Protein AF-A0A524JH41-F1 (afdb_monomer_lite)

pLDDT: mean 82.17, std 14.27, range [38.66, 96.62]

Foldseek 3Di:
DDPLLVCLVVVVDQEAEDECQVHVVVVVVSLVSQVVSNHAYEHEECHPLRVQVVLVVVVPRPRYDYHDYPDDPDQCPSVVVNVVQVFDQHWGDDPNDTHHGPDDGDGDGPPDD

Secondary structure (DSSP, 8-state):
--HHHHHHHHT--SEEEE-TTT-HHHHHHHHHHHHHTT-EEEE-TTTTTTTHHHHHHTTT-TT-S-------SSTTHHHHHHHHTT---PPPPBTTB-PPPSS----------

Radius of gyration: 15.62 Å; chains: 1; bounding box: 38×34×41 Å

Sequence (113 aa):
MNLYAQWLIHGATDLIRVHARWETTQVLKVAYSAELHGTRIELNGQGALFGLVHAHLECCIDNTDCYAYFGSETADRNLQEGQQWALRNQPTPQRSFVLPSRKWIIAFHSLAP

Structure (mmCIF, N/CA/C/O backbone):
data_AF-A0A524JH41-F1
#
_entry.id   AF-A0A524JH41-F1
#
loop_
_atom_site.group_PDB
_atom_site.id
_atom_site.type_symbol
_atom_site.label_atom_id
_atom_site.label_alt_id
_atom_site.label_comp_id
_atom_site.label_asym_id
_atom_site.label_entity_id
_atom_site.label_seq_id
_atom_site.pdbx_PDB_ins_code
_atom_site.Cartn_x
_atom_site.Cartn_y
_atom_site.Cartn_z
_atom_site.occupancy
_atom_site.B_iso_or_equiv
_atom_site.auth_seq_id
_atom_site.auth_comp_id
_atom_site.auth_asym_id
_atom_site.auth_atom_id
_atom_site.pdbx_PDB_model_num
ATOM 1 N N . MET A 1 1 ? -14.558 17.338 7.966 1.00 56.78 1 MET A N 1
ATOM 2 C CA . MET A 1 1 ? -14.880 16.016 8.547 1.00 56.78 1 MET A CA 1
ATOM 3 C C . MET A 1 1 ? -14.105 14.961 7.778 1.00 56.78 1 MET A C 1
ATOM 5 O O . MET A 1 1 ? -14.028 15.081 6.564 1.00 56.78 1 MET A O 1
ATOM 9 N N . ASN A 1 2 ? -13.486 13.997 8.456 1.00 86.44 2 ASN A N 1
ATOM 10 C CA . ASN A 1 2 ? -12.638 12.995 7.816 1.00 86.44 2 ASN A CA 1
ATOM 11 C C . ASN A 1 2 ? -13.435 11.701 7.566 1.00 86.44 2 ASN A C 1
ATOM 13 O O . ASN A 1 2 ? -13.879 11.069 8.523 1.00 86.44 2 ASN A O 1
ATOM 17 N N . LEU A 1 3 ? -13.658 11.345 6.297 1.00 89.94 3 LEU A N 1
ATOM 18 C CA . LEU A 1 3 ? -14.570 10.264 5.905 1.00 89.94 3 LEU A CA 1
ATOM 19 C C . LEU A 1 3 ? -14.099 8.886 6.386 1.00 89.94 3 LEU A C 1
ATOM 21 O O . LEU A 1 3 ? -14.903 8.140 6.939 1.00 89.94 3 LEU A O 1
ATOM 25 N N . TYR A 1 4 ? -12.804 8.571 6.257 1.00 90.81 4 TYR A N 1
ATOM 26 C CA . TYR A 1 4 ? -12.297 7.266 6.698 1.00 90.81 4 TYR A CA 1
ATOM 27 C C . TYR A 1 4 ? -12.455 7.092 8.212 1.00 90.81 4 TYR A C 1
ATOM 29 O O . TYR A 1 4 ? -12.764 6.004 8.680 1.00 90.81 4 TYR A O 1
ATOM 37 N N . ALA A 1 5 ? -12.307 8.172 8.986 1.00 93.38 5 ALA A N 1
ATOM 38 C CA . ALA A 1 5 ? -12.475 8.119 10.433 1.00 93.38 5 ALA A CA 1
ATOM 39 C C . ALA A 1 5 ? -13.922 7.774 10.816 1.00 93.38 5 ALA A C 1
ATOM 41 O O . ALA A 1 5 ? -14.138 7.021 11.757 1.00 93.38 5 ALA A O 1
ATOM 42 N N . GLN A 1 6 ? -14.915 8.274 10.073 1.00 95.25 6 GLN A N 1
ATOM 43 C CA . GLN A 1 6 ? -16.313 7.889 10.288 1.00 95.25 6 GLN A CA 1
ATOM 44 C C . GLN A 1 6 ? -16.538 6.408 9.978 1.00 95.25 6 GLN A C 1
ATOM 46 O O . GLN A 1 6 ? -17.216 5.726 10.740 1.00 95.25 6 GLN A O 1
ATOM 51 N N . TRP A 1 7 ? -15.933 5.890 8.907 1.00 95.44 7 TRP A N 1
ATOM 52 C CA . TRP A 1 7 ? -16.020 4.465 8.594 1.00 95.44 7 TRP A CA 1
ATOM 53 C C . TRP A 1 7 ? -15.413 3.593 9.693 1.00 95.44 7 TRP A C 1
ATOM 55 O O . TRP A 1 7 ? -16.037 2.611 10.082 1.00 95.44 7 TRP A O 1
ATOM 65 N N . LEU A 1 8 ? -14.261 3.989 10.239 1.00 95.38 8 LEU A N 1
ATOM 66 C CA . LEU A 1 8 ? -13.606 3.286 11.345 1.00 95.38 8 LEU A CA 1
ATOM 67 C C . LEU A 1 8 ? -14.413 3.347 12.648 1.00 95.38 8 LEU A C 1
ATOM 69 O O . LEU A 1 8 ? -14.601 2.328 13.307 1.00 95.38 8 LEU A O 1
ATOM 73 N N . ILE A 1 9 ? -14.910 4.528 13.027 1.00 95.44 9 ILE A N 1
ATOM 74 C CA . ILE A 1 9 ? -15.668 4.723 14.275 1.00 95.44 9 ILE A CA 1
ATOM 75 C C . ILE A 1 9 ? -16.982 3.937 14.255 1.00 95.44 9 ILE A C 1
ATOM 77 O O . ILE A 1 9 ? -17.380 3.381 15.275 1.00 95.44 9 ILE A O 1
ATOM 81 N N . HIS A 1 10 ? -17.651 3.886 13.103 1.00 95.62 10 HIS A N 1
ATOM 82 C CA . HIS A 1 10 ? -18.935 3.203 12.960 1.00 95.62 10 HIS A CA 1
ATOM 83 C C . HIS A 1 10 ? -18.817 1.745 12.499 1.00 95.62 10 HIS A C 1
ATOM 85 O O . HIS A 1 10 ? -19.846 1.091 12.348 1.00 95.62 10 HIS A O 1
ATOM 91 N N . GLY A 1 11 ? -17.603 1.232 12.262 1.00 94.50 11 GLY A N 1
ATOM 92 C CA . GLY A 1 11 ? -17.394 -0.127 11.753 1.00 94.50 11 GLY A CA 1
ATOM 93 C C . GLY A 1 11 ? -18.032 -0.363 10.379 1.00 94.50 11 GLY A C 1
ATOM 94 O O . GLY A 1 11 ? -18.544 -1.444 10.111 1.00 94.50 11 GLY A O 1
ATOM 95 N N . ALA A 1 12 ? -18.059 0.657 9.517 1.00 95.62 12 ALA A N 1
ATOM 96 C CA . ALA A 1 12 ? -18.736 0.597 8.220 1.00 95.62 12 ALA A CA 1
ATOM 97 C C . ALA A 1 12 ? -17.976 -0.229 7.165 1.00 95.62 12 ALA A C 1
ATOM 99 O O . ALA A 1 12 ? -18.544 -0.559 6.126 1.00 95.62 12 ALA A O 1
ATOM 100 N N . THR A 1 13 ? -16.694 -0.517 7.402 1.00 94.31 13 THR A N 1
ATOM 101 C CA . THR A 1 13 ? -15.838 -1.330 6.532 1.00 94.31 13 THR A CA 1
ATOM 102 C C . THR A 1 13 ? -14.759 -2.024 7.354 1.00 94.31 13 THR A C 1
ATOM 104 O O . THR A 1 13 ? -14.307 -1.497 8.367 1.00 94.31 13 THR A O 1
ATOM 107 N N . ASP A 1 14 ? -14.323 -3.177 6.873 1.00 93.38 14 ASP A N 1
ATOM 108 C CA . ASP A 1 14 ? -13.214 -3.994 7.363 1.00 93.38 14 ASP A CA 1
ATOM 109 C C . ASP A 1 14 ? -11.919 -3.795 6.544 1.00 93.38 14 ASP A C 1
ATOM 111 O O . ASP A 1 14 ? -10.848 -4.283 6.923 1.00 93.38 14 ASP A O 1
ATOM 115 N N . LEU A 1 15 ? -11.997 -3.019 5.455 1.00 94.69 15 LEU A N 1
ATOM 116 C CA . LEU A 1 15 ? -10.866 -2.658 4.601 1.00 94.69 15 LEU A CA 1
ATOM 117 C C . LEU A 1 15 ? -10.928 -1.190 4.159 1.00 94.69 15 LEU A C 1
ATOM 119 O O . LEU A 1 15 ? -11.940 -0.726 3.624 1.00 94.69 15 LEU A O 1
ATOM 123 N N . ILE A 1 16 ? -9.818 -0.465 4.305 1.00 94.81 16 ILE A N 1
ATOM 124 C CA . ILE A 1 16 ? -9.644 0.883 3.749 1.00 94.81 16 ILE A CA 1
ATOM 125 C C . ILE A 1 16 ? -8.609 0.851 2.632 1.00 94.81 16 ILE A C 1
ATOM 127 O O . ILE A 1 16 ? -7.437 0.552 2.841 1.00 94.81 16 ILE A O 1
ATOM 131 N N . ARG A 1 17 ? -9.023 1.244 1.428 1.00 93.06 17 ARG A N 1
ATOM 132 C CA . ARG A 1 17 ? -8.112 1.359 0.287 1.00 93.06 17 ARG A CA 1
ATOM 133 C C . ARG A 1 17 ? -7.477 2.746 0.271 1.00 93.06 17 ARG A C 1
ATOM 135 O O . ARG A 1 17 ? -8.188 3.746 0.177 1.00 93.06 17 ARG A O 1
ATOM 142 N N . VAL A 1 18 ? -6.152 2.816 0.354 1.00 92.44 18 VAL A N 1
ATOM 143 C CA . VAL A 1 18 ? -5.390 4.074 0.446 1.00 92.44 18 VAL A CA 1
ATOM 144 C C . VAL A 1 18 ? -4.420 4.214 -0.720 1.00 92.44 18 VAL A C 1
ATOM 146 O O . VAL A 1 18 ? -3.903 3.227 -1.220 1.00 92.44 18 VAL A O 1
ATOM 149 N N . HIS A 1 19 ? -4.143 5.431 -1.185 1.00 89.44 19 HIS A N 1
ATOM 150 C CA . HIS A 1 19 ? -3.347 5.642 -2.399 1.00 89.44 19 HIS A CA 1
ATOM 151 C C . HIS A 1 19 ? -2.046 6.399 -2.095 1.00 89.44 19 HIS A C 1
ATOM 153 O O . HIS A 1 19 ? -2.048 7.623 -1.953 1.00 89.44 19 HIS A O 1
ATOM 159 N N . ALA A 1 20 ? -0.911 5.692 -2.044 1.00 87.69 20 ALA A N 1
ATOM 160 C CA . ALA A 1 20 ? 0.361 6.262 -1.579 1.00 87.69 20 ALA A CA 1
ATOM 161 C C . ALA A 1 20 ? 1.066 7.195 -2.581 1.00 87.69 20 ALA A C 1
ATOM 163 O O . ALA A 1 20 ? 2.140 7.715 -2.287 1.00 87.69 20 ALA A O 1
ATOM 164 N N . ARG A 1 21 ? 0.484 7.430 -3.768 1.00 81.62 21 ARG A N 1
ATOM 165 C CA . ARG A 1 21 ? 0.999 8.440 -4.713 1.00 81.62 21 ARG A CA 1
ATOM 166 C C . ARG A 1 21 ? 0.810 9.868 -4.209 1.00 81.62 21 ARG A C 1
ATOM 168 O O . ARG A 1 21 ? 1.566 10.741 -4.613 1.00 81.62 21 ARG A O 1
ATOM 175 N N . TRP A 1 22 ? -0.208 10.096 -3.383 1.00 75.12 22 TRP A N 1
ATOM 176 C CA . TRP A 1 22 ? -0.505 11.428 -2.866 1.00 75.12 22 TRP A CA 1
ATOM 177 C C . TRP A 1 22 ? 0.438 11.780 -1.721 1.00 75.12 22 TRP A C 1
ATOM 179 O O . TRP A 1 22 ? 1.069 12.828 -1.756 1.00 75.12 22 TRP A O 1
ATOM 189 N N . GLU A 1 23 ? 0.590 10.878 -0.749 1.00 83.44 23 GLU A N 1
ATOM 190 C CA . GLU A 1 23 ? 1.502 11.053 0.380 1.00 83.44 23 GLU A CA 1
ATOM 191 C C . GLU A 1 23 ? 1.623 9.764 1.203 1.00 83.44 23 GLU A C 1
ATOM 193 O O . GLU A 1 23 ? 0.637 9.077 1.466 1.00 83.44 23 GLU A O 1
ATOM 198 N N . THR A 1 24 ? 2.832 9.446 1.662 1.00 92.25 24 THR A N 1
ATOM 199 C CA . THR A 1 24 ? 3.087 8.277 2.520 1.00 92.25 24 THR A CA 1
ATOM 200 C C . THR A 1 24 ? 2.770 8.559 3.988 1.00 92.25 24 THR A C 1
ATOM 202 O O . THR A 1 24 ? 2.295 7.680 4.700 1.00 92.25 24 THR A O 1
ATOM 205 N N . THR A 1 25 ? 2.947 9.800 4.447 1.00 93.62 25 THR A N 1
ATOM 206 C CA . THR A 1 25 ? 2.687 10.186 5.842 1.00 93.62 25 THR A CA 1
ATOM 207 C C . THR A 1 25 ? 1.227 9.984 6.244 1.00 93.62 25 THR A C 1
ATOM 209 O O . THR A 1 25 ? 0.964 9.503 7.345 1.00 93.62 25 THR A O 1
ATOM 212 N N . GLN A 1 26 ? 0.259 10.331 5.386 1.00 91.75 26 GLN A N 1
ATOM 213 C CA . GLN A 1 26 ? -1.150 10.077 5.717 1.00 91.75 26 GLN A CA 1
ATOM 214 C C . GLN A 1 26 ? -1.502 8.601 5.602 1.00 91.75 26 GLN A C 1
ATOM 216 O O . GLN A 1 26 ? -2.282 8.127 6.417 1.00 91.75 26 GLN A O 1
ATOM 221 N N . VAL A 1 27 ? -0.897 7.859 4.667 1.00 94.06 27 VAL A N 1
ATOM 222 C CA . VAL A 1 27 ? -1.063 6.400 4.599 1.00 94.06 27 VAL A CA 1
ATOM 223 C C . VAL A 1 27 ? -0.680 5.757 5.930 1.00 94.06 27 VAL A C 1
ATOM 225 O O . VAL A 1 27 ? -1.476 5.000 6.468 1.00 94.06 27 VAL A O 1
ATOM 228 N N . LEU A 1 28 ? 0.461 6.128 6.518 1.00 95.00 28 LEU A N 1
ATOM 229 C CA . LEU A 1 28 ? 0.881 5.602 7.823 1.00 95.00 28 LEU A CA 1
ATOM 230 C C . LEU A 1 28 ? -0.082 5.992 8.957 1.00 95.00 28 LEU A C 1
ATOM 232 O O . LEU A 1 28 ? -0.390 5.171 9.817 1.00 95.00 28 LEU A O 1
ATOM 236 N N . LYS A 1 29 ? -0.615 7.221 8.949 1.00 94.81 29 LYS A N 1
ATOM 237 C CA . LYS A 1 29 ? -1.627 7.649 9.934 1.00 94.81 29 LYS A CA 1
ATOM 238 C C . LYS A 1 29 ? -2.933 6.867 9.802 1.00 94.81 29 LYS A C 1
ATOM 240 O O . LYS A 1 29 ? -3.538 6.523 10.817 1.00 94.81 29 LYS A O 1
ATOM 245 N N . VAL A 1 30 ? -3.380 6.612 8.572 1.00 95.00 30 VAL A N 1
ATOM 246 C CA . VAL A 1 30 ? -4.582 5.815 8.301 1.00 95.00 30 VAL A CA 1
ATOM 247 C C . VAL A 1 30 ? -4.346 4.361 8.679 1.00 95.00 30 VAL A C 1
ATOM 249 O O . VAL A 1 30 ? -5.206 3.800 9.341 1.00 95.00 30 VAL A O 1
ATOM 252 N N . ALA A 1 31 ? -3.190 3.784 8.338 1.00 95.69 31 ALA A N 1
ATOM 253 C CA . ALA A 1 31 ? -2.810 2.424 8.714 1.00 95.69 31 ALA A CA 1
ATOM 254 C C . ALA A 1 31 ? -2.890 2.232 10.232 1.00 95.69 31 ALA A C 1
ATOM 256 O O . ALA A 1 31 ? -3.623 1.365 10.700 1.00 95.69 31 ALA A O 1
ATOM 257 N N . TYR A 1 32 ? -2.248 3.129 10.987 1.00 95.62 32 TYR A N 1
ATOM 258 C CA . TYR A 1 32 ? -2.282 3.121 12.447 1.00 95.62 32 TYR A CA 1
ATOM 259 C C . TYR A 1 32 ? -3.700 3.311 13.008 1.00 95.62 32 TYR A C 1
ATOM 261 O O . TYR A 1 32 ? -4.130 2.588 13.901 1.00 95.62 32 TYR A O 1
ATOM 269 N N . SER A 1 33 ? -4.472 4.257 12.460 1.00 95.31 33 SER A N 1
ATOM 270 C CA . SER A 1 33 ? -5.863 4.461 12.893 1.00 95.31 33 SER A CA 1
ATOM 271 C C . SER A 1 33 ? -6.735 3.237 12.597 1.00 95.31 33 SER A C 1
ATOM 273 O O . SER A 1 33 ? -7.590 2.890 13.400 1.00 95.31 33 SER A O 1
ATOM 275 N N . ALA A 1 34 ? -6.542 2.586 11.450 1.00 96.31 34 ALA A N 1
ATOM 276 C CA . ALA A 1 34 ? -7.291 1.400 11.059 1.00 96.31 34 ALA A CA 1
ATOM 277 C C . ALA A 1 34 ? -6.955 0.211 11.966 1.00 96.31 34 ALA A C 1
ATOM 279 O O . ALA A 1 34 ? -7.866 -0.472 12.426 1.00 96.31 34 ALA A O 1
ATOM 280 N N . GLU A 1 35 ? -5.677 0.027 12.306 1.00 95.81 35 GLU A N 1
ATOM 281 C CA . GLU A 1 35 ? -5.214 -1.011 13.229 1.00 95.81 35 GLU A CA 1
ATOM 282 C C . GLU A 1 35 ? -5.880 -0.890 14.609 1.00 95.81 35 GLU A C 1
ATOM 284 O O . GLU A 1 35 ? -6.416 -1.872 15.121 1.00 95.81 35 GLU A O 1
ATOM 289 N N . LEU A 1 36 ? -5.960 0.327 15.167 1.00 95.88 36 LEU A N 1
ATOM 290 C CA . LEU A 1 36 ? -6.653 0.589 16.439 1.00 95.88 36 LEU A CA 1
ATOM 291 C C . LEU A 1 36 ? -8.147 0.223 16.418 1.00 95.88 36 LEU A C 1
ATOM 293 O O . LEU A 1 36 ? -8.745 0.010 17.471 1.00 95.88 36 LEU A O 1
ATOM 297 N N . HIS A 1 37 ? -8.747 0.155 15.231 1.00 95.88 37 HIS A N 1
ATOM 298 C CA . HIS A 1 37 ? -10.146 -0.203 15.008 1.00 95.88 37 HIS A CA 1
ATOM 299 C C . HIS A 1 37 ? -10.308 -1.624 14.434 1.00 95.88 37 HIS A C 1
ATOM 301 O O . HIS A 1 37 ? -11.381 -1.964 13.940 1.00 95.88 37 HIS A O 1
ATOM 307 N N . GLY A 1 38 ? -9.259 -2.458 14.457 1.00 95.50 38 GLY A N 1
ATOM 308 C CA . GLY A 1 38 ? -9.303 -3.829 13.932 1.00 95.50 38 GLY A CA 1
ATOM 309 C C . GLY A 1 38 ? -9.567 -3.913 12.423 1.00 95.50 38 GLY A C 1
ATOM 310 O O . GLY A 1 38 ? -10.099 -4.909 11.942 1.00 95.50 38 GLY A O 1
ATOM 311 N N . THR A 1 39 ? -9.239 -2.854 11.683 1.00 96.62 39 THR A N 1
ATOM 312 C CA . THR A 1 39 ? -9.469 -2.704 10.241 1.00 96.62 39 THR A CA 1
ATOM 313 C C . THR A 1 39 ? -8.143 -2.797 9.485 1.00 96.62 39 THR A C 1
ATOM 315 O O . THR A 1 39 ? -7.105 -2.317 9.953 1.00 96.62 39 THR A O 1
ATOM 318 N N . ARG A 1 40 ? -8.169 -3.393 8.291 1.00 96.19 40 ARG A N 1
ATOM 319 C CA . ARG A 1 40 ? -6.995 -3.486 7.411 1.00 96.19 40 ARG A CA 1
ATOM 320 C C . ARG A 1 40 ? -6.923 -2.315 6.445 1.00 96.19 40 ARG A C 1
ATOM 322 O O . ARG A 1 40 ? -7.933 -1.665 6.153 1.00 96.19 40 ARG A O 1
ATOM 329 N N . ILE A 1 41 ? -5.741 -2.089 5.889 1.00 95.56 41 ILE A N 1
ATOM 330 C CA . ILE A 1 41 ? -5.583 -1.227 4.724 1.00 95.56 41 ILE A CA 1
ATOM 331 C C . ILE A 1 41 ? -5.092 -2.015 3.511 1.00 95.56 41 ILE A C 1
ATOM 333 O O . ILE A 1 41 ? -4.456 -3.051 3.648 1.00 95.56 41 ILE A O 1
ATOM 337 N N . GLU A 1 42 ? -5.388 -1.507 2.319 1.00 94.94 42 GLU A N 1
ATOM 338 C CA . GLU A 1 42 ? -4.818 -1.998 1.062 1.00 94.94 42 GLU A CA 1
ATOM 339 C C . GLU A 1 42 ? -4.300 -0.802 0.268 1.00 94.94 42 GLU A C 1
ATOM 341 O O . GLU A 1 42 ? -5.030 0.174 0.040 1.00 94.94 42 GLU A O 1
ATOM 346 N N . LEU A 1 43 ? -3.052 -0.870 -0.193 1.00 93.56 43 LEU A N 1
ATOM 347 C CA . LEU A 1 43 ? -2.516 0.166 -1.065 1.00 93.56 43 LEU A CA 1
ATOM 348 C C . LEU A 1 43 ? -3.131 0.032 -2.470 1.00 93.56 43 LEU A C 1
ATOM 350 O O . LEU A 1 43 ? -2.970 -0.962 -3.181 1.00 93.56 43 LEU A O 1
ATOM 354 N N . ASN A 1 44 ? -3.868 1.056 -2.884 1.00 91.06 44 ASN A N 1
ATOM 355 C CA . ASN A 1 44 ? -4.612 1.078 -4.128 1.00 91.06 44 ASN A CA 1
ATOM 356 C C . ASN A 1 44 ? -3.716 1.385 -5.331 1.00 91.06 44 ASN A C 1
ATOM 358 O O . ASN A 1 44 ? -3.047 2.418 -5.394 1.00 91.06 44 ASN A O 1
ATOM 362 N N . GLY A 1 45 ? -3.807 0.516 -6.331 1.00 86.19 45 GLY A N 1
ATOM 363 C CA . GLY A 1 45 ? -3.196 0.675 -7.636 1.00 86.19 45 GLY A CA 1
ATOM 364 C C . GLY A 1 45 ? -1.680 0.570 -7.649 1.00 86.19 45 GLY A C 1
ATOM 365 O O . GLY A 1 45 ? -1.022 0.221 -6.671 1.00 86.19 45 GLY A O 1
ATOM 366 N N . GLN A 1 46 ? -1.116 0.932 -8.802 1.00 79.38 46 GLN A N 1
ATOM 367 C CA . GLN A 1 46 ? 0.313 0.793 -9.079 1.0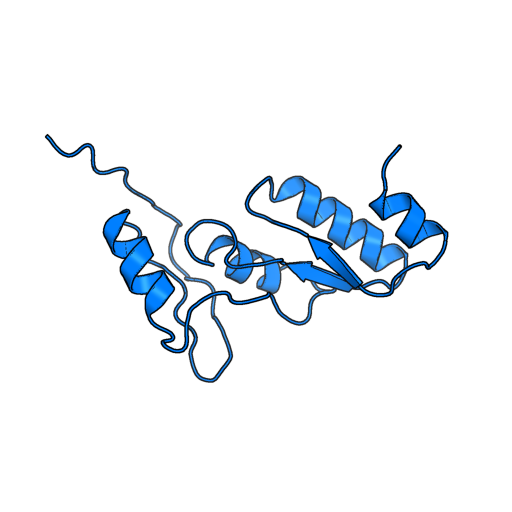0 79.38 46 GLN A CA 1
ATOM 368 C C . GLN A 1 46 ? 1.223 1.548 -8.096 1.00 79.38 46 GLN A C 1
ATOM 370 O O . GLN A 1 46 ? 2.421 1.290 -8.037 1.00 79.38 46 GLN A O 1
ATOM 375 N N . GLY A 1 47 ? 0.687 2.519 -7.358 1.00 81.69 47 GLY A N 1
ATOM 376 C CA . GLY A 1 47 ? 1.455 3.337 -6.430 1.00 81.69 47 GLY A CA 1
ATOM 377 C C . GLY A 1 47 ? 2.380 4.344 -7.103 1.00 81.69 47 GLY A C 1
ATOM 378 O O . GLY A 1 47 ? 2.247 4.670 -8.290 1.00 81.69 47 GLY A O 1
ATOM 379 N N . ALA A 1 48 ? 3.288 4.900 -6.303 1.00 84.19 48 ALA A N 1
ATOM 380 C CA . ALA A 1 48 ? 4.337 5.805 -6.760 1.00 84.19 48 ALA A CA 1
ATOM 381 C C . ALA A 1 48 ? 5.586 5.034 -7.207 1.00 84.19 48 ALA A C 1
ATOM 383 O O . ALA A 1 48 ? 5.892 3.960 -6.681 1.00 84.19 48 ALA A O 1
ATOM 384 N N . LEU A 1 49 ? 6.307 5.617 -8.174 1.00 87.25 49 LEU A N 1
ATOM 385 C CA . LEU A 1 49 ? 7.538 5.063 -8.748 1.00 87.25 49 LEU A CA 1
ATOM 386 C C . LEU A 1 49 ? 7.362 3.604 -9.200 1.00 87.25 49 LEU A C 1
ATOM 388 O O . LEU A 1 49 ? 8.143 2.730 -8.833 1.00 87.25 49 LEU A O 1
ATOM 392 N N . PHE A 1 50 ? 6.306 3.349 -9.979 1.00 85.00 50 PHE A N 1
ATOM 393 C CA . PHE A 1 50 ? 6.046 2.046 -10.605 1.00 85.00 50 PHE A CA 1
ATOM 394 C C . PHE A 1 50 ? 6.002 0.879 -9.600 1.00 85.00 50 PHE A C 1
ATOM 396 O O . PHE A 1 50 ? 6.586 -0.176 -9.823 1.00 85.00 50 PHE A O 1
ATOM 403 N N . GLY A 1 51 ? 5.314 1.071 -8.469 1.00 84.94 51 GLY A N 1
ATOM 404 C CA . GLY A 1 51 ? 5.142 0.052 -7.421 1.00 84.94 51 GLY A CA 1
ATOM 405 C C . GLY A 1 51 ? 6.205 0.077 -6.335 1.00 84.94 51 GLY A C 1
ATOM 406 O O . GLY A 1 51 ? 6.030 -0.565 -5.303 1.00 84.94 51 GLY A O 1
ATOM 407 N N . LEU A 1 52 ? 7.283 0.844 -6.514 1.00 86.69 52 LEU A N 1
ATOM 408 C CA . LEU A 1 52 ? 8.397 0.857 -5.574 1.00 86.69 52 LEU A CA 1
ATOM 409 C C . LEU A 1 52 ? 7.997 1.356 -4.190 1.00 86.69 52 LEU A C 1
ATOM 411 O O . LEU A 1 52 ? 8.397 0.761 -3.195 1.00 86.69 52 LEU A O 1
ATOM 415 N N . VAL A 1 53 ? 7.192 2.417 -4.118 1.00 89.00 53 VAL A N 1
ATOM 416 C CA . VAL A 1 53 ? 6.735 2.954 -2.828 1.00 89.00 53 VAL A CA 1
ATOM 417 C C . VAL A 1 53 ? 5.824 1.957 -2.114 1.00 89.00 53 VAL A C 1
ATOM 419 O O . VAL A 1 53 ? 5.994 1.742 -0.921 1.00 89.00 53 VAL A O 1
ATOM 422 N N . HIS A 1 54 ? 4.912 1.300 -2.835 1.00 89.94 54 HIS A N 1
ATOM 423 C CA . HIS A 1 54 ? 4.031 0.292 -2.241 1.00 89.94 54 HIS A CA 1
ATOM 424 C C . HIS A 1 54 ? 4.819 -0.913 -1.733 1.00 89.94 54 HIS A C 1
ATOM 426 O O . HIS A 1 54 ? 4.647 -1.291 -0.586 1.00 89.94 54 HIS A O 1
ATOM 432 N N . ALA A 1 55 ? 5.764 -1.433 -2.520 1.00 87.88 55 ALA A N 1
ATOM 433 C CA . ALA A 1 55 ? 6.623 -2.535 -2.088 1.00 87.88 55 ALA A CA 1
ATOM 434 C C . ALA A 1 55 ? 7.393 -2.232 -0.788 1.00 87.88 55 ALA A C 1
ATOM 436 O O . ALA A 1 55 ? 7.633 -3.142 -0.005 1.00 87.88 55 ALA A O 1
ATOM 437 N N . HIS A 1 56 ? 7.778 -0.974 -0.542 1.00 89.50 56 HIS A N 1
ATOM 438 C CA . HIS A 1 56 ? 8.404 -0.587 0.727 1.00 89.50 56 HIS A CA 1
ATOM 439 C C . HIS A 1 56 ? 7.391 -0.445 1.866 1.00 89.50 56 HIS A C 1
ATOM 441 O O . HIS A 1 56 ? 7.680 -0.879 2.976 1.00 89.50 56 HIS A O 1
ATOM 447 N N . LEU A 1 57 ? 6.229 0.159 1.603 1.00 91.50 57 LEU A N 1
ATOM 448 C CA . LEU A 1 57 ? 5.178 0.341 2.606 1.00 91.50 57 LEU A CA 1
ATOM 449 C C . LEU A 1 57 ? 4.607 -0.998 3.091 1.00 91.50 57 LEU A C 1
ATOM 451 O O . LEU A 1 57 ? 4.442 -1.178 4.287 1.00 91.50 57 LEU A O 1
ATOM 455 N N . GLU A 1 58 ? 4.393 -1.962 2.195 1.00 90.25 58 GLU A N 1
ATOM 456 C CA . GLU A 1 58 ? 3.951 -3.321 2.554 1.00 90.25 58 GLU A CA 1
ATOM 457 C C . GLU A 1 58 ? 4.959 -4.062 3.446 1.00 90.25 58 GLU A C 1
ATOM 459 O O . GLU A 1 58 ? 4.599 -5.002 4.139 1.00 90.25 58 GLU A O 1
ATOM 464 N N . CYS A 1 59 ? 6.236 -3.666 3.452 1.00 88.25 59 CYS A N 1
ATOM 465 C CA . CYS A 1 59 ? 7.229 -4.254 4.354 1.00 88.25 59 CYS A CA 1
ATOM 466 C C . CYS A 1 59 ? 7.239 -3.631 5.755 1.00 88.25 59 CYS A C 1
ATOM 468 O O . CYS A 1 59 ? 7.973 -4.126 6.609 1.00 88.25 59 CYS A O 1
ATOM 470 N N . CYS A 1 60 ? 6.516 -2.533 5.989 1.00 89.56 60 CYS A N 1
ATOM 471 C CA . CYS A 1 60 ? 6.517 -1.831 7.276 1.00 89.56 60 CYS A CA 1
ATOM 472 C C . CYS A 1 60 ? 5.127 -1.514 7.836 1.00 89.56 60 CYS A C 1
ATOM 474 O O . CYS A 1 60 ? 5.036 -0.892 8.893 1.00 89.56 60 CYS A O 1
ATOM 476 N N . ILE A 1 61 ? 4.064 -1.903 7.137 1.00 93.75 61 ILE A N 1
ATOM 477 C CA . ILE A 1 61 ? 2.689 -1.804 7.611 1.00 93.75 61 ILE A CA 1
ATOM 478 C C . ILE A 1 61 ? 2.221 -3.223 7.911 1.00 93.75 61 ILE A C 1
ATOM 480 O O . ILE A 1 61 ? 2.213 -4.063 7.020 1.00 93.75 61 ILE A O 1
ATOM 484 N N . ASP A 1 62 ? 1.829 -3.482 9.155 1.00 93.31 62 ASP A N 1
ATOM 485 C CA . ASP A 1 62 ? 1.478 -4.839 9.591 1.00 93.31 62 ASP A CA 1
ATOM 486 C C . ASP A 1 62 ? 0.021 -5.208 9.263 1.00 93.31 62 ASP A C 1
ATOM 488 O O . ASP A 1 62 ? -0.305 -6.382 9.102 1.00 93.31 62 ASP A O 1
ATOM 492 N N . ASN A 1 63 ? -0.873 -4.221 9.126 1.00 95.56 63 ASN A N 1
ATOM 493 C CA . ASN A 1 63 ? -2.295 -4.437 8.836 1.00 95.56 63 ASN A CA 1
ATOM 494 C C . ASN A 1 63 ? -2.640 -4.381 7.334 1.00 95.56 63 ASN A C 1
ATOM 496 O O . ASN A 1 63 ? -3.710 -3.888 6.962 1.00 95.56 63 ASN A O 1
ATOM 500 N N . THR A 1 64 ? -1.749 -4.893 6.482 1.00 93.06 64 THR A N 1
ATOM 501 C CA . THR A 1 64 ? -1.959 -5.093 5.037 1.00 93.06 64 THR A CA 1
ATOM 502 C C . THR A 1 64 ? -1.558 -6.510 4.625 1.00 93.06 64 THR A C 1
ATOM 504 O O . THR A 1 64 ? -0.636 -7.089 5.191 1.00 93.06 64 THR A O 1
ATOM 507 N N . ASP A 1 65 ? -2.257 -7.073 3.637 1.00 88.44 65 ASP A N 1
ATOM 508 C CA . ASP A 1 65 ? -1.947 -8.399 3.079 1.00 88.44 65 ASP A CA 1
ATOM 509 C C . ASP A 1 65 ? -1.308 -8.321 1.688 1.00 88.44 65 ASP A C 1
ATOM 511 O O . ASP A 1 65 ? -0.556 -9.207 1.278 1.00 88.44 65 ASP A O 1
ATOM 515 N N . CYS A 1 66 ? -1.674 -7.295 0.920 1.00 86.50 66 CYS A N 1
ATOM 516 C CA . CYS A 1 66 ? -1.196 -7.063 -0.433 1.00 86.50 66 CYS A CA 1
ATOM 517 C C . CYS A 1 66 ? -1.540 -5.640 -0.889 1.00 86.50 66 CYS A C 1
ATOM 519 O O . CYS A 1 66 ? -2.422 -4.988 -0.332 1.00 86.50 66 CYS A O 1
ATOM 521 N N . TYR A 1 67 ? -0.915 -5.203 -1.985 1.00 86.62 67 TYR A N 1
ATOM 522 C CA . TYR A 1 67 ? -1.354 -4.023 -2.72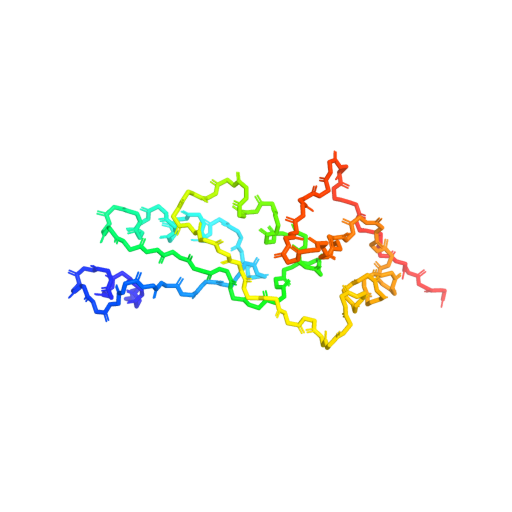3 1.00 86.62 67 TYR A CA 1
ATOM 523 C C . TYR A 1 67 ? -1.909 -4.398 -4.091 1.00 86.62 67 TYR A C 1
ATOM 525 O O . TYR A 1 67 ? -1.490 -5.374 -4.719 1.00 86.62 67 TYR A O 1
ATOM 533 N N . ALA A 1 68 ? -2.818 -3.571 -4.599 1.00 82.38 68 ALA A N 1
ATOM 534 C CA . ALA A 1 68 ? -3.400 -3.796 -5.910 1.00 82.38 68 ALA A CA 1
ATOM 535 C C . ALA A 1 68 ? -2.380 -3.496 -7.023 1.00 82.38 68 ALA A C 1
ATOM 537 O O . ALA A 1 68 ? -2.059 -2.346 -7.313 1.00 82.38 68 ALA A O 1
ATOM 538 N N . TYR A 1 69 ? -1.888 -4.540 -7.683 1.00 79.88 69 TYR A N 1
ATOM 539 C CA . TYR A 1 69 ? -0.985 -4.426 -8.825 1.00 79.88 69 TYR A CA 1
ATOM 540 C C . TYR A 1 69 ? -1.776 -4.162 -10.117 1.00 79.88 69 TYR A C 1
ATOM 542 O O . TYR A 1 69 ? -2.664 -4.934 -10.465 1.00 79.88 69 TYR A O 1
ATOM 550 N N . PHE A 1 70 ? -1.469 -3.071 -10.832 1.00 78.94 70 PHE A N 1
ATOM 551 C CA . PHE A 1 70 ? -2.180 -2.665 -12.062 1.00 78.94 70 PHE A CA 1
ATOM 552 C C . PHE A 1 70 ? -1.379 -2.933 -13.346 1.00 78.94 70 PHE A C 1
ATOM 554 O O . PHE A 1 70 ? -1.742 -2.437 -14.414 1.00 78.94 70 PHE A O 1
ATOM 561 N N . GLY A 1 71 ? -0.289 -3.702 -13.275 1.00 66.62 71 GLY A N 1
ATOM 562 C CA . GLY A 1 71 ? 0.362 -4.176 -14.493 1.00 66.62 71 GLY A CA 1
ATOM 563 C C . GLY A 1 71 ? -0.612 -5.034 -15.302 1.00 66.62 71 GLY A C 1
ATOM 564 O O . GLY A 1 71 ? -1.398 -5.795 -14.739 1.00 66.62 71 GLY A O 1
ATOM 565 N N . SER A 1 72 ? -0.586 -4.877 -16.628 1.00 59.84 72 SER A N 1
ATOM 566 C CA . SER A 1 72 ? -1.295 -5.774 -17.546 1.00 59.84 72 SER A CA 1
ATOM 567 C C . SER A 1 72 ? -0.771 -7.211 -17.408 1.00 59.84 72 SER A C 1
ATOM 569 O O . SER A 1 72 ? 0.144 -7.460 -16.633 1.00 59.84 72 SER A O 1
ATOM 571 N N . GLU A 1 73 ? -1.305 -8.152 -18.189 1.00 58.00 73 GLU A N 1
ATOM 572 C CA . GLU A 1 73 ? -0.969 -9.594 -18.194 1.00 58.00 73 GLU A CA 1
ATOM 573 C C . GLU A 1 73 ? 0.542 -9.944 -18.197 1.00 58.00 73 GLU A C 1
ATOM 575 O O . GLU A 1 73 ? 0.921 -11.087 -17.953 1.00 58.00 73 GLU A O 1
ATOM 580 N N . THR A 1 74 ? 1.420 -8.968 -18.442 1.00 62.38 74 THR A N 1
ATOM 581 C CA . THR A 1 74 ? 2.875 -9.064 -18.356 1.00 62.38 74 THR A CA 1
ATOM 582 C C . THR A 1 74 ? 3.424 -8.417 -17.073 1.00 62.38 74 THR A C 1
ATOM 584 O O . THR A 1 74 ? 3.280 -7.216 -16.835 1.00 62.38 74 THR A O 1
ATOM 587 N N . ALA A 1 75 ? 4.160 -9.203 -16.277 1.00 66.44 75 ALA A N 1
ATOM 588 C CA . ALA A 1 75 ? 4.829 -8.754 -15.046 1.00 66.44 75 ALA A CA 1
ATOM 589 C C . ALA A 1 75 ? 5.859 -7.618 -15.263 1.00 66.44 75 ALA A C 1
ATOM 591 O O . ALA A 1 75 ? 6.246 -6.927 -14.316 1.00 66.44 75 ALA A O 1
ATOM 592 N N . ASP A 1 76 ? 6.278 -7.392 -16.510 1.00 76.00 76 ASP A N 1
ATOM 593 C CA . ASP A 1 76 ? 7.346 -6.458 -16.873 1.00 76.00 76 ASP A CA 1
ATOM 594 C C . ASP A 1 76 ? 6.866 -5.035 -17.173 1.00 76.00 76 ASP A C 1
ATOM 596 O O . ASP A 1 76 ? 7.691 -4.152 -17.406 1.00 76.00 76 ASP A O 1
ATOM 600 N N . ARG A 1 77 ? 5.556 -4.757 -17.164 1.00 78.56 77 ARG A N 1
ATOM 601 C CA . ARG A 1 77 ? 5.046 -3.430 -17.552 1.00 78.56 77 ARG A CA 1
ATOM 602 C C . ARG A 1 77 ? 5.658 -2.292 -16.731 1.00 78.56 77 ARG A C 1
ATOM 604 O O . ARG A 1 77 ? 6.134 -1.311 -17.292 1.00 78.56 77 ARG A O 1
ATOM 611 N N . ASN A 1 78 ? 5.706 -2.443 -15.411 1.00 78.25 78 ASN A N 1
ATOM 612 C CA . ASN A 1 78 ? 6.292 -1.435 -14.520 1.00 78.25 78 ASN A CA 1
ATOM 613 C C . ASN A 1 78 ? 7.785 -1.239 -14.742 1.00 78.25 78 ASN A C 1
ATOM 615 O O . ASN A 1 78 ? 8.289 -0.127 -14.594 1.00 78.25 78 ASN A O 1
ATOM 619 N N . LEU A 1 79 ? 8.483 -2.316 -15.107 1.00 79.50 79 LEU A N 1
ATOM 620 C CA . LEU A 1 79 ? 9.889 -2.259 -15.470 1.00 79.50 79 LEU A CA 1
ATOM 621 C C . LEU A 1 79 ? 10.064 -1.435 -16.750 1.00 79.50 79 LEU A C 1
ATOM 623 O O . LEU A 1 79 ? 10.868 -0.507 -16.761 1.00 79.50 79 LEU A O 1
ATOM 627 N N . GLN A 1 80 ? 9.279 -1.725 -17.790 1.00 83.19 80 GLN A N 1
ATOM 628 C CA . GLN A 1 80 ? 9.336 -1.017 -19.071 1.00 83.19 80 GLN A CA 1
ATOM 629 C C . GLN A 1 80 ? 8.990 0.465 -18.920 1.00 83.19 80 GLN A C 1
ATOM 631 O O . G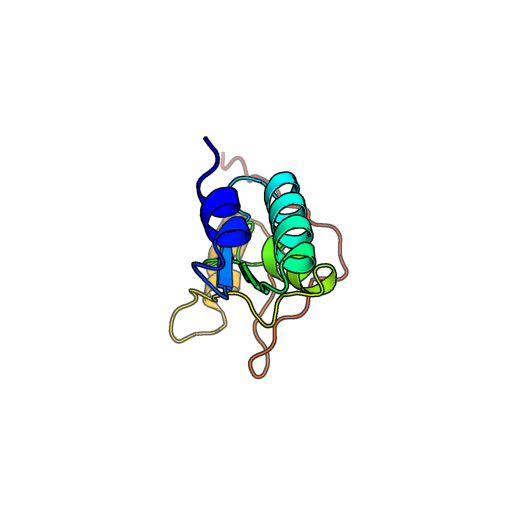LN A 1 80 ? 9.763 1.324 -19.342 1.00 83.19 80 GLN A O 1
ATOM 636 N N . GLU A 1 81 ? 7.857 0.779 -18.286 1.00 82.88 81 GLU A N 1
ATOM 637 C CA . GLU A 1 81 ? 7.434 2.164 -18.088 1.00 82.88 81 GLU A CA 1
ATOM 638 C C . GLU A 1 81 ? 8.445 2.907 -17.211 1.00 82.88 81 GLU A C 1
ATOM 640 O O . GLU A 1 81 ? 8.893 3.991 -17.564 1.00 82.88 81 GLU A O 1
ATOM 645 N N . GLY A 1 82 ? 8.910 2.312 -16.112 1.00 81.50 82 GLY A N 1
ATOM 646 C CA . GLY A 1 82 ? 9.874 2.985 -15.256 1.00 81.50 82 GLY A CA 1
ATOM 647 C C . GLY A 1 82 ? 11.240 3.220 -15.916 1.00 81.50 82 GLY A C 1
ATOM 648 O O . GLY A 1 82 ? 11.875 4.232 -15.618 1.00 81.50 82 GLY A O 1
ATOM 649 N N . GLN A 1 83 ? 11.692 2.340 -16.814 1.00 84.94 83 GLN A N 1
ATOM 650 C CA . GLN A 1 83 ? 12.925 2.548 -17.583 1.00 84.94 83 GLN A CA 1
ATOM 651 C C . GLN A 1 83 ? 12.833 3.782 -18.489 1.00 84.94 83 GLN A C 1
ATOM 653 O O . GLN A 1 83 ? 13.823 4.502 -18.620 1.00 84.94 83 GLN A O 1
ATOM 658 N N . GLN A 1 84 ? 11.651 4.079 -19.045 1.00 86.88 84 GLN A N 1
ATOM 659 C CA . GLN A 1 84 ? 11.416 5.306 -19.823 1.00 86.88 84 GLN A CA 1
ATOM 660 C C . GLN A 1 84 ? 11.615 6.571 -18.976 1.00 86.88 84 GLN A C 1
ATOM 662 O O . GLN A 1 84 ? 12.033 7.603 -19.490 1.00 86.88 84 GLN A O 1
ATOM 667 N N . TRP A 1 85 ? 11.386 6.474 -17.664 1.00 83.81 85 TRP A N 1
ATOM 668 C CA . TRP A 1 85 ? 11.605 7.547 -16.689 1.00 83.81 85 TRP A CA 1
ATOM 669 C C . TRP A 1 85 ? 12.943 7.422 -15.944 1.00 83.81 85 TRP A C 1
ATOM 671 O O . TRP A 1 85 ? 13.108 7.991 -14.867 1.00 83.81 85 TRP A O 1
ATOM 681 N N . ALA A 1 86 ? 13.892 6.654 -16.494 1.00 84.88 86 ALA A N 1
ATOM 682 C CA . ALA A 1 86 ? 15.227 6.409 -15.943 1.00 84.88 86 ALA A CA 1
ATOM 683 C C . ALA A 1 86 ? 15.264 5.841 -14.508 1.00 84.88 86 ALA A C 1
ATOM 685 O O . ALA A 1 86 ? 16.307 5.866 -13.845 1.00 84.88 86 ALA A O 1
ATOM 686 N N . LEU A 1 87 ? 14.157 5.270 -14.032 1.00 82.50 87 LEU A N 1
ATOM 687 C CA . LEU A 1 87 ? 14.140 4.470 -12.817 1.00 82.50 87 LEU A CA 1
ATOM 688 C C . LEU A 1 87 ? 14.840 3.127 -13.124 1.00 82.50 87 LEU A C 1
ATOM 690 O O . LEU A 1 87 ? 14.709 2.578 -14.220 1.00 82.50 87 LEU A O 1
ATOM 694 N N . ARG A 1 88 ? 15.651 2.617 -12.190 1.00 80.06 88 ARG A N 1
ATOM 695 C CA . ARG A 1 88 ? 16.497 1.417 -12.408 1.00 80.06 88 ARG A CA 1
ATOM 696 C C . ARG A 1 88 ? 16.281 0.293 -11.398 1.00 80.06 88 ARG A C 1
ATOM 698 O O . ARG A 1 88 ? 16.963 -0.726 -11.452 1.00 80.06 88 ARG A O 1
ATOM 705 N N . ASN A 1 89 ? 15.411 0.514 -10.425 1.00 78.25 89 ASN A N 1
ATOM 706 C CA . ASN A 1 89 ? 15.207 -0.365 -9.279 1.00 78.25 89 ASN A CA 1
ATOM 707 C C . ASN A 1 89 ? 13.721 -0.674 -9.062 1.00 78.25 89 ASN A C 1
ATOM 709 O O . ASN A 1 89 ? 13.291 -0.863 -7.925 1.00 78.25 89 ASN A O 1
ATOM 713 N N . GLN A 1 90 ? 12.944 -0.694 -10.146 1.00 76.69 90 GLN A N 1
ATOM 714 C CA . GLN A 1 90 ? 11.536 -1.064 -10.111 1.00 76.69 90 GLN A CA 1
ATOM 715 C C . GLN A 1 90 ? 11.374 -2.453 -9.500 1.00 76.69 90 GLN A C 1
ATOM 717 O O . GLN A 1 90 ? 12.160 -3.352 -9.815 1.00 76.69 90 GLN A O 1
ATOM 722 N N . PRO A 1 91 ? 10.339 -2.664 -8.680 1.00 76.50 91 PRO A N 1
ATOM 723 C CA . PRO A 1 91 ? 9.995 -4.000 -8.247 1.00 76.50 91 PRO A CA 1
ATOM 724 C C . PRO A 1 91 ? 9.432 -4.795 -9.427 1.00 76.50 91 PRO A C 1
ATOM 726 O O . PRO A 1 91 ? 8.476 -4.367 -10.077 1.00 76.50 91 PRO A O 1
ATOM 729 N N . THR A 1 92 ? 9.990 -5.976 -9.672 1.00 77.00 92 THR A N 1
ATOM 730 C CA . THR A 1 92 ? 9.432 -6.939 -10.626 1.00 77.00 92 THR A CA 1
ATOM 731 C C . THR A 1 92 ? 8.661 -8.007 -9.850 1.00 77.00 92 THR A C 1
ATOM 733 O O . THR A 1 92 ? 9.240 -8.612 -8.942 1.00 77.00 92 THR A O 1
ATOM 736 N N . PRO A 1 93 ? 7.383 -8.268 -10.175 1.00 75.81 93 PRO A N 1
ATOM 737 C CA . PRO A 1 93 ? 6.652 -9.388 -9.602 1.00 75.81 93 PRO A CA 1
ATOM 738 C C . PRO A 1 93 ? 7.332 -10.712 -9.949 1.00 75.81 93 PRO A C 1
ATOM 740 O O . PRO A 1 93 ? 7.606 -11.001 -11.112 1.00 75.81 93 PRO A O 1
ATOM 743 N N . GLN A 1 94 ? 7.578 -11.540 -8.940 1.00 76.44 94 GLN A N 1
ATOM 744 C CA . GLN A 1 94 ? 8.094 -12.894 -9.089 1.00 76.44 94 GLN A CA 1
ATOM 745 C C . GLN A 1 94 ? 7.177 -13.850 -8.334 1.00 76.44 94 GLN A C 1
ATOM 747 O O . GLN A 1 94 ? 7.002 -13.716 -7.126 1.00 76.44 94 GLN A O 1
ATOM 752 N N . ARG A 1 95 ? 6.604 -14.837 -9.038 1.00 72.88 95 ARG A N 1
ATOM 753 C CA . ARG A 1 95 ? 5.746 -15.879 -8.434 1.00 72.88 95 ARG A CA 1
ATOM 754 C C . ARG A 1 95 ? 4.662 -15.296 -7.505 1.00 72.88 95 ARG A C 1
ATOM 756 O O . ARG A 1 95 ? 4.479 -15.784 -6.396 1.00 72.88 95 ARG A O 1
ATOM 763 N N . SER A 1 96 ? 3.982 -14.243 -7.964 1.00 73.50 96 SER A N 1
ATOM 764 C CA . SER A 1 96 ? 2.910 -13.530 -7.242 1.00 73.50 96 SER A CA 1
ATOM 765 C C . SER A 1 96 ? 3.333 -12.689 -6.029 1.00 73.50 96 SER A C 1
ATOM 767 O O . SER A 1 96 ? 2.465 -12.136 -5.364 1.00 73.50 96 SER A O 1
ATOM 769 N N . PHE A 1 97 ? 4.633 -12.520 -5.771 1.00 73.25 97 PHE A N 1
ATOM 770 C CA . PHE A 1 97 ? 5.141 -11.607 -4.743 1.00 73.25 97 PHE A CA 1
ATOM 771 C C . PHE A 1 97 ? 6.045 -10.538 -5.348 1.00 73.25 97 PHE A C 1
ATOM 773 O O . PHE A 1 97 ? 6.650 -10.719 -6.405 1.00 73.25 97 PHE A O 1
ATOM 780 N N . VAL A 1 98 ? 6.148 -9.407 -4.659 1.00 76.19 98 VAL A N 1
ATOM 781 C CA . VAL A 1 98 ? 7.017 -8.294 -5.032 1.00 76.19 98 VAL A CA 1
ATOM 782 C C . VAL A 1 98 ? 7.943 -8.014 -3.859 1.00 76.19 98 VAL A C 1
ATOM 784 O O . VAL A 1 98 ? 7.480 -7.819 -2.741 1.00 76.19 98 VAL A O 1
ATOM 787 N N . LEU A 1 99 ? 9.249 -7.982 -4.112 1.00 74.44 99 LEU A N 1
ATOM 788 C CA . LEU A 1 99 ? 10.235 -7.621 -3.097 1.00 74.44 99 LEU A CA 1
ATOM 789 C C . LEU A 1 99 ? 10.638 -6.151 -3.263 1.00 74.44 99 LEU A C 1
ATOM 791 O O . LEU A 1 99 ? 10.864 -5.714 -4.399 1.00 74.44 99 LEU A O 1
ATOM 795 N N . PRO A 1 100 ? 10.780 -5.379 -2.172 1.00 75.31 100 PRO A N 1
ATOM 796 C CA . PRO A 1 100 ? 11.354 -4.045 -2.261 1.00 75.31 100 PRO A CA 1
ATOM 797 C C . PRO A 1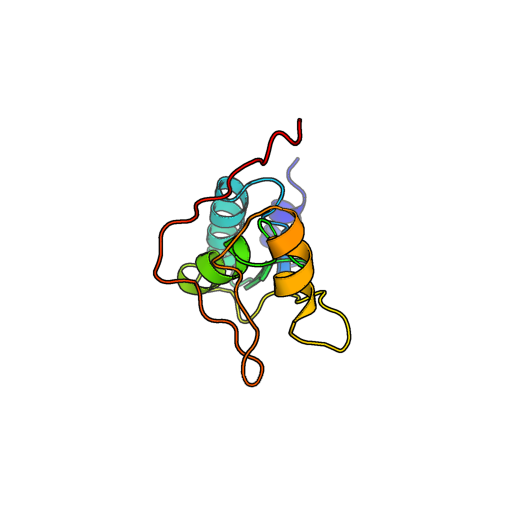 100 ? 12.817 -4.124 -2.715 1.00 75.31 100 PRO A C 1
ATOM 799 O O . PRO A 1 100 ? 13.573 -5.031 -2.349 1.00 75.31 100 PRO A O 1
ATOM 802 N N . SER A 1 101 ? 13.246 -3.141 -3.507 1.00 71.31 101 SER A N 1
ATOM 803 C CA . SER A 1 101 ? 14.660 -2.984 -3.853 1.00 71.31 101 SER A CA 1
ATOM 804 C C . SER A 1 101 ? 15.486 -2.697 -2.595 1.00 71.31 101 SER A C 1
ATOM 806 O O . SER A 1 101 ? 15.186 -1.772 -1.851 1.00 71.31 101 SER A O 1
ATOM 808 N N . ARG A 1 102 ? 16.610 -3.404 -2.415 1.00 64.94 102 ARG A N 1
ATOM 809 C CA . ARG A 1 102 ? 17.587 -3.137 -1.335 1.00 64.94 102 ARG A CA 1
ATOM 810 C C . ARG A 1 102 ? 18.497 -1.922 -1.590 1.00 64.94 102 ARG A C 1
ATOM 812 O O . ARG A 1 102 ? 19.385 -1.643 -0.791 1.00 64.94 102 ARG A O 1
ATOM 819 N N . LYS A 1 103 ? 18.344 -1.243 -2.730 1.00 60.03 103 LYS A N 1
ATOM 820 C CA . LYS A 1 103 ? 19.139 -0.072 -3.140 1.00 60.03 103 LYS A CA 1
ATOM 821 C C . LYS A 1 103 ? 18.329 1.216 -2.989 1.00 60.03 103 LYS A C 1
ATOM 823 O O . LYS A 1 103 ? 17.122 1.193 -3.224 1.00 60.03 103 LYS A O 1
ATOM 828 N N . TRP A 1 104 ? 19.022 2.321 -2.694 1.00 52.12 104 TRP A N 1
ATOM 829 C CA . TRP A 1 104 ? 18.480 3.685 -2.667 1.00 52.12 104 TRP A CA 1
ATOM 830 C C . TRP A 1 104 ? 17.549 3.969 -3.851 1.00 52.12 104 TRP A C 1
ATOM 832 O O . TRP A 1 104 ? 17.842 3.597 -4.990 1.00 52.12 104 TRP A O 1
ATOM 842 N N . ILE A 1 105 ? 16.439 4.655 -3.578 1.00 55.91 105 ILE A N 1
ATOM 843 C CA . ILE A 1 105 ? 15.523 5.144 -4.605 1.00 55.91 105 ILE A CA 1
ATOM 844 C C . ILE A 1 105 ? 16.165 6.368 -5.260 1.00 55.91 105 ILE A C 1
ATOM 846 O O . ILE A 1 105 ? 16.170 7.449 -4.682 1.00 55.91 105 ILE A O 1
ATOM 850 N N . ILE A 1 106 ? 16.729 6.192 -6.455 1.00 52.09 106 ILE A N 1
ATOM 851 C CA . ILE A 1 106 ? 17.272 7.290 -7.258 1.00 52.09 106 ILE A CA 1
ATOM 852 C C . ILE A 1 106 ? 16.539 7.284 -8.598 1.00 52.09 106 ILE A C 1
ATOM 854 O O . ILE A 1 106 ? 16.737 6.387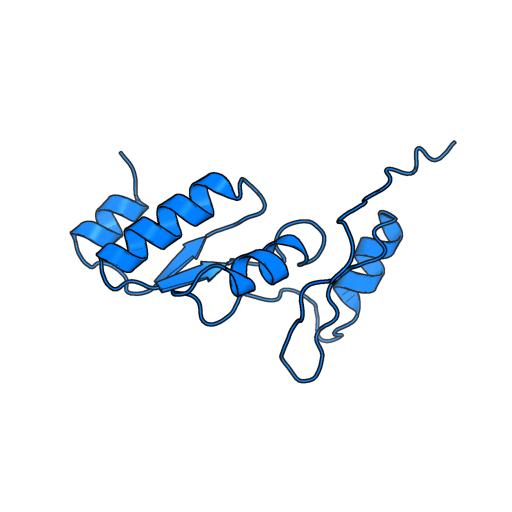 -9.416 1.00 52.09 106 ILE A O 1
ATOM 858 N N . ALA A 1 107 ? 15.673 8.276 -8.801 1.00 50.97 107 ALA A N 1
ATOM 859 C CA . ALA A 1 107 ? 15.077 8.579 -10.094 1.00 50.97 107 ALA A CA 1
ATOM 860 C C . ALA A 1 107 ? 15.810 9.795 -10.668 1.00 50.97 107 ALA A C 1
ATOM 862 O O . ALA A 1 107 ? 15.809 10.864 -10.060 1.00 50.97 107 ALA A O 1
ATOM 863 N N . PHE A 1 108 ? 16.463 9.627 -11.815 1.00 44.16 108 PHE A N 1
ATOM 864 C CA . PHE A 1 108 ? 17.046 10.748 -12.542 1.00 44.16 108 PHE A CA 1
ATOM 865 C C . PHE A 1 108 ? 15.992 11.289 -13.505 1.00 44.16 108 PHE A C 1
ATOM 867 O O . PHE A 1 108 ? 15.455 10.535 -14.308 1.00 44.16 108 PHE A O 1
ATOM 874 N N . HIS A 1 109 ? 15.699 12.587 -13.464 1.00 44.91 109 HIS A N 1
ATOM 875 C CA . HIS A 1 109 ? 14.988 13.203 -14.577 1.00 44.91 109 HIS A CA 1
ATOM 876 C C . HIS A 1 109 ? 16.004 13.411 -15.703 1.00 44.91 109 HIS A C 1
ATOM 878 O O . HIS A 1 109 ? 16.916 14.227 -15.572 1.00 44.91 109 HIS A O 1
ATOM 884 N N . SER A 1 110 ? 15.892 12.642 -16.788 1.00 45.44 110 SER A N 1
ATOM 885 C CA . SER A 1 110 ? 16.585 12.983 -18.028 1.00 45.44 110 SER A CA 1
ATOM 886 C C . SER A 1 110 ? 15.939 14.256 -18.561 1.00 45.44 110 SER A C 1
ATOM 888 O O . SER A 1 110 ? 14.881 14.190 -19.182 1.00 45.44 110 SER A O 1
ATOM 890 N N . LEU A 1 111 ? 16.572 15.406 -18.334 1.00 46.88 111 LEU A N 1
ATOM 891 C CA . LEU A 1 111 ? 16.404 16.539 -19.236 1.00 46.88 111 LEU A CA 1
ATOM 892 C C . LEU A 1 111 ? 16.950 16.066 -20.589 1.00 46.88 111 LEU A C 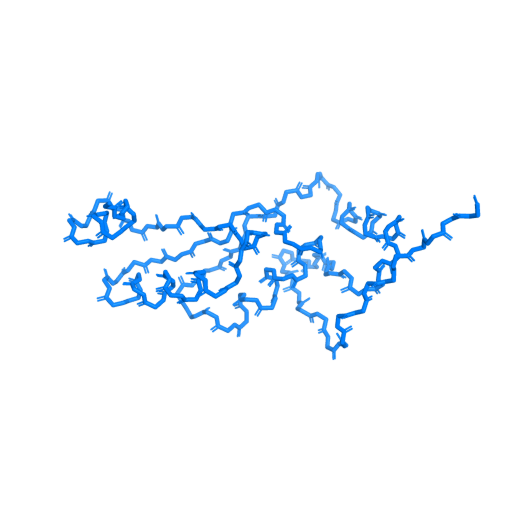1
ATOM 894 O O . LEU A 1 111 ? 18.161 16.033 -20.796 1.00 46.88 111 LEU A O 1
ATOM 898 N N . ALA A 1 112 ? 16.070 15.559 -21.454 1.00 38.66 112 ALA A N 1
ATOM 899 C CA . ALA A 1 112 ? 16.424 15.359 -22.853 1.00 38.66 112 ALA A CA 1
ATOM 900 C C . ALA A 1 112 ? 16.785 16.735 -23.464 1.00 38.66 112 ALA A C 1
ATOM 902 O O . ALA A 1 112 ? 16.231 17.737 -23.002 1.00 38.66 112 ALA A O 1
ATOM 903 N N . PRO A 1 113 ? 17.738 16.788 -24.414 1.00 50.12 113 PRO A N 1
ATOM 904 C CA . PRO A 1 113 ? 18.301 18.032 -24.946 1.00 50.12 113 PRO A CA 1
ATOM 905 C C . PRO A 1 113 ? 17.278 18.936 -25.641 1.00 50.12 113 PRO A C 1
ATOM 907 O O . PRO A 1 113 ? 16.291 18.405 -26.200 1.00 50.12 113 PRO A O 1
#